Protein 4XDX (pdb70)

Sequence (70 aa):
KEELRRCQCIKKTYSSKPFHPKFIKKEELLRRRVIESGPHCANTEIIVKKLSDGRELLCLDPPKENNWVQRVVVEEKKFLLKKRAENSS

Structure (mmCIF, N/CA/C/O backbone):
data_4XDX
#
_entry.id   4XDX
#
_cell.length_a   40.093
_cell.length_b   40.093
_cell.length_c   89.269
_cell.angle_alpha   90.000
_cell.angle_beta   90.000
_cell.angle_gamma   120.000
#
_symmetry.space_group_name_H-M   'P 31 2 1'
#
loop_
_entity.id
_entity.type
_entity.pdbx_description
1 polymer Interleukin-8
2 water water
#
loop_
_atom_site.group_PDB
_atom_site.id
_atom_site.type_symbol
_atom_site.label_atom_id
_atom_site.label_alt_id
_atom_site.label_comp_id
_atom_site.label_asym_id
_atom_site.label_entity_id
_atom_site.label_seq_id
_atom_site.pdbx_PDB_ins_code
_atom_site.Cartn_x
_atom_site.Cartn_y
_atom_site.Cartn_z
_atom_site.occupancy
_atom_site.B_iso_or_equiv
_atom_site.auth_seq_id
_atom_site.auth_comp_id
_atom_site.auth_asym_id
_atom_site.auth_atom_id
_atom_site.pdbx_PDB_model_num
ATOM 1 N N . LYS A 1 1 ? 30.067 0.513 -22.663 1.00 33.85 3 LYS A N 1
ATOM 2 C CA . LYS A 1 1 ? 30.548 -0.867 -22.412 1.00 31.99 3 LYS A CA 1
ATOM 3 C C . LYS A 1 1 ? 29.474 -1.908 -22.735 1.00 25.94 3 LYS A C 1
ATOM 4 O O . LYS A 1 1 ? 28.349 -1.852 -22.250 1.00 27.20 3 LYS A O 1
ATOM 6 N N . GLU A 1 2 ? 29.834 -2.831 -23.586 1.00 21.45 4 GLU A N 1
ATOM 7 C CA A GLU A 1 2 ? 28.886 -3.835 -24.110 0.62 16.40 4 GLU A CA 1
ATOM 8 C CA B GLU A 1 2 ? 28.897 -3.819 -24.089 0.38 18.40 4 GLU A CA 1
ATOM 9 C C . GLU A 1 2 ? 29.259 -5.196 -23.546 1.00 13.45 4 GLU A C 1
ATOM 10 O O . GLU A 1 2 ? 30.355 -5.673 -23.794 1.00 15.85 4 GLU A O 1
ATOM 32 N N . LEU A 1 3 ? 28.311 -5.823 -22.825 1.00 12.94 5 LEU A N 1
ATOM 33 C CA . LEU A 1 3 ? 28.554 -7.039 -22.077 1.00 11.13 5 LEU A CA 1
ATOM 34 C C . LEU A 1 3 ? 27.658 -8.143 -22.506 1.00 10.18 5 LEU A C 1
ATOM 35 O O . LEU A 1 3 ? 26.455 -7.948 -22.723 1.00 12.08 5 LEU A O 1
ATOM 51 N N . ARG A 1 4 ? 28.180 -9.374 -22.529 1.00 10.20 6 ARG A N 1
ATOM 52 C CA A ARG A 1 4 ? 27.383 -10.579 -22.618 0.46 8.93 6 ARG A CA 1
ATOM 53 C CA B ARG A 1 4 ? 27.357 -10.538 -22.649 0.54 10.20 6 ARG A CA 1
ATOM 54 C C . ARG A 1 4 ? 26.448 -10.655 -21.407 1.00 9.52 6 ARG A C 1
ATOM 55 O O . ARG A 1 4 ? 26.594 -9.934 -20.439 1.00 12.18 6 ARG A O 1
ATOM 96 N N . CYS A 1 5 ? 25.538 -11.615 -21.456 1.00 9.07 7 CYS A N 1
ATOM 97 C CA . CYS A 1 5 ? 24.590 -11.841 -20.349 1.00 8.85 7 CYS A CA 1
ATOM 98 C C . CYS A 1 5 ? 25.322 -11.711 -19.017 1.00 9.16 7 CYS A C 1
ATOM 99 O O . CYS A 1 5 ? 26.333 -12.405 -18.806 1.00 11.62 7 CYS A O 1
ATOM 106 N N . GLN A 1 6 ? 24.769 -10.915 -18.125 1.00 9.03 8 GLN A N 1
ATOM 107 C CA . GLN A 1 6 ? 25.364 -10.609 -16.836 1.00 10.29 8 GLN A CA 1
ATOM 108 C C . GLN A 1 6 ? 24.852 -11.494 -15.708 1.00 10.09 8 GLN A C 1
ATOM 109 O O . GLN A 1 6 ? 25.423 -11.473 -14.619 1.00 13.30 8 GLN A O 1
ATOM 123 N N . CYS A 1 7 ? 23.784 -12.241 -15.942 1.00 8.95 9 CYS A N 1
ATOM 124 C CA . CYS A 1 7 ? 23.148 -13.023 -14.908 1.00 9.84 9 CYS A CA 1
ATOM 125 C C . CYS A 1 7 ? 23.515 -14.496 -15.065 1.00 11.18 9 CYS A C 1
ATOM 126 O O . CYS A 1 7 ? 23.396 -15.059 -16.142 1.00 18.65 9 CYS A O 1
ATOM 133 N N . ILE A 1 8 ? 23.893 -15.130 -13.996 1.00 13.05 10 ILE A N 1
ATOM 134 C CA . ILE A 1 8 ? 24.117 -16.544 -13.919 1.00 15.38 10 ILE A CA 1
ATOM 135 C C . ILE A 1 8 ? 22.864 -17.291 -13.572 1.00 13.02 10 ILE A C 1
ATOM 136 O O . ILE A 1 8 ? 22.713 -18.401 -14.023 1.00 15.81 10 ILE A O 1
ATOM 152 N N . LYS A 1 9 ? 22.007 -16.692 -12.764 1.00 11.60 11 LYS A N 1
ATOM 153 C CA A LYS A 1 9 ? 20.759 -17.289 -12.317 0.21 12.70 11 LYS A CA 1
ATOM 154 C CA B LYS A 1 9 ? 20.782 -17.285 -12.274 0.79 12.29 11 LYS A CA 1
ATOM 155 C C . LYS A 1 9 ? 19.833 -16.158 -11.835 1.00 10.00 11 LYS A C 1
ATOM 156 O O . LYS A 1 9 ? 20.304 -15.032 -11.660 1.00 10.41 11 LYS A O 1
ATOM 193 N N . THR A 1 10 ? 18.568 -16.478 -11.668 1.00 10.44 12 THR A N 1
ATOM 194 C CA . THR A 1 10 ? 17.611 -15.552 -11.104 1.00 9.07 12 THR A CA 1
ATOM 195 C C . THR A 1 10 ? 17.163 -16.009 -9.741 1.00 9.32 12 THR A C 1
ATOM 196 O O . THR A 1 10 ? 17.189 -17.191 -9.427 1.00 12.98 12 THR A O 1
ATOM 207 N N . TYR A 1 11 ? 16.750 -15.056 -8.927 1.00 8.96 13 TYR A N 1
ATOM 208 C CA . TYR A 1 11 ? 16.294 -15.303 -7.576 1.00 8.32 13 TYR A CA 1
ATOM 209 C C . TYR A 1 11 ? 14.813 -15.611 -7.569 1.00 8.54 13 TYR A C 1
ATOM 210 O O . TYR A 1 11 ? 14.009 -14.825 -8.067 1.00 9.56 13 TYR A O 1
ATOM 228 N N . SER A 1 12 ? 14.433 -16.741 -6.960 1.00 10.04 14 SER A N 1
ATOM 229 C CA A SER A 1 12 ? 13.112 -17.286 -7.209 0.70 12.46 14 SER A CA 1
ATOM 230 C CA B SER A 1 12 ? 13.134 -17.327 -7.180 0.30 12.46 14 SER A CA 1
ATOM 231 C C . SER A 1 12 ? 12.075 -17.009 -6.147 1.00 10.95 14 SER A C 1
ATOM 232 O O . SER A 1 12 ? 10.943 -17.391 -6.368 1.00 13.51 14 SER A O 1
ATOM 247 N N . LYS A 1 13 ? 12.438 -16.401 -5.009 1.00 9.41 15 LYS A N 1
ATOM 248 C CA . LYS A 1 13 ? 11.453 -16.167 -3.949 1.00 9.18 15 LYS A CA 1
ATOM 249 C C . LYS A 1 13 ? 11.016 -14.709 -3.950 1.00 8.75 15 LYS A C 1
ATOM 250 O O . LYS A 1 13 ? 11.866 -13.800 -3.878 1.00 9.38 15 LYS A O 1
ATOM 269 N N . PRO A 1 14 ? 9.708 -14.457 -3.987 1.00 8.28 16 PRO A N 1
ATOM 270 C CA . PRO A 1 14 ? 9.238 -13.086 -3.944 1.00 8.37 16 PRO A CA 1
ATOM 271 C C . PRO A 1 14 ? 9.752 -12.336 -2.731 1.00 8.59 16 PRO A C 1
ATOM 272 O O . PRO A 1 14 ? 9.897 -12.886 -1.648 1.00 9.57 16 PRO A O 1
ATOM 283 N N . PHE A 1 15 ? 9.971 -11.045 -2.908 1.00 8.57 17 PHE A N 1
ATOM 284 C CA . PHE A 1 15 ? 10.361 -10.152 -1.829 1.00 8.63 17 PHE A CA 1
ATOM 285 C C . PHE A 1 15 ? 9.817 -8.768 -2.070 1.00 8.89 17 PHE A C 1
ATOM 286 O O . PHE A 1 15 ? 9.367 -8.444 -3.155 1.00 9.83 17 PHE A O 1
ATOM 303 N N . HIS A 1 16 ? 9.853 -7.961 -1.023 1.00 9.36 18 HIS A N 1
ATOM 304 C CA . HIS A 1 16 ? 9.225 -6.663 -1.040 1.00 9.92 18 HIS A CA 1
ATOM 305 C C . HIS A 1 16 ? 10.094 -5.620 -1.741 1.00 8.46 18 HIS A C 1
ATOM 306 O O . HIS 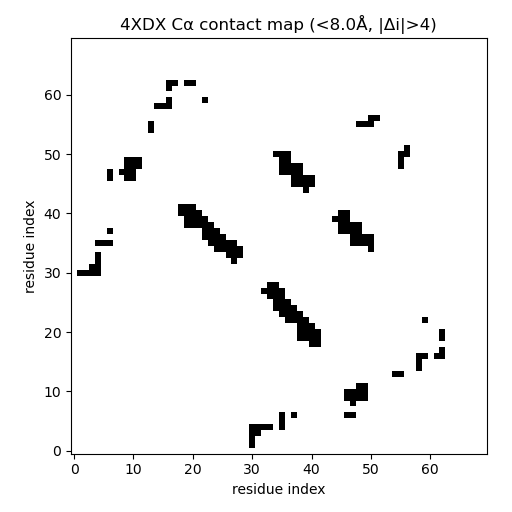A 1 16 ? 11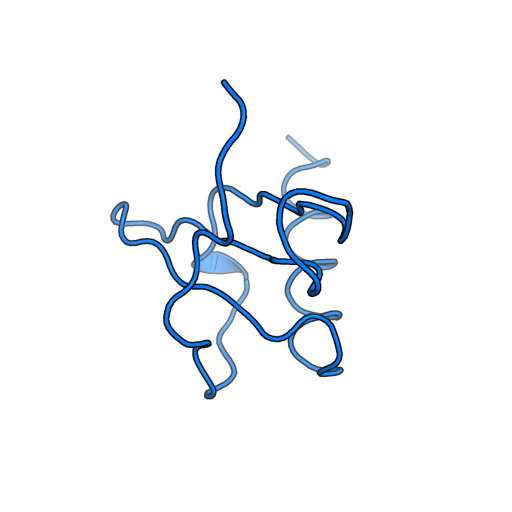.300 -5.584 -1.546 1.00 8.35 18 HIS A O 1
ATOM 320 N N . PRO A 1 17 ? 9.489 -4.721 -2.515 1.00 9.14 19 PRO A N 1
ATOM 321 C CA . PRO A 1 17 ? 10.250 -3.711 -3.228 1.00 9.56 19 PRO A CA 1
ATOM 322 C C . PRO A 1 17 ? 10.979 -2.713 -2.341 1.00 8.23 19 PRO A C 1
ATOM 323 O O . PRO A 1 17 ? 11.872 -2.012 -2.865 1.00 8.31 19 PRO A O 1
ATOM 334 N N . LYS A 1 18 ? 10.678 -2.630 -1.052 1.00 8.12 20 LYS A N 1
ATOM 335 C CA . LYS A 1 18 ? 11.434 -1.765 -0.179 1.00 8.63 20 LYS A CA 1
ATOM 336 C C . LYS A 1 18 ? 12.919 -2.108 -0.177 1.00 7.93 20 LYS A C 1
ATOM 337 O O . LYS A 1 18 ? 13.754 -1.270 0.165 1.00 9.67 20 LYS A O 1
ATOM 356 N N . PHE A 1 19 ? 13.262 -3.345 -0.518 1.00 7.39 21 PHE A N 1
ATOM 357 C CA . PHE A 1 19 ? 14.636 -3.780 -0.500 1.00 7.32 21 PHE A CA 1
ATOM 358 C C . PHE A 1 19 ? 15.414 -3.450 -1.765 1.00 7.35 21 PHE A C 1
ATOM 359 O O . PHE A 1 19 ? 16.603 -3.715 -1.819 1.00 8.79 21 PHE A O 1
ATOM 376 N N . ILE A 1 20 ? 14.750 -2.887 -2.777 1.00 7.38 22 ILE A N 1
ATOM 377 C CA . ILE A 1 20 ? 15.418 -2.501 -4.013 1.00 7.11 22 ILE A CA 1
ATOM 378 C C . ILE A 1 20 ? 15.759 -1.007 -3.934 1.00 7.12 22 ILE A C 1
ATOM 379 O O . ILE A 1 20 ? 14.907 -0.198 -3.603 1.00 8.10 22 ILE A O 1
ATOM 395 N N . LYS A 1 21 ? 17.003 -0.658 -4.312 1.00 6.70 23 LYS A N 1
ATOM 396 C CA A LYS A 1 21 ? 17.365 0.753 -4.423 0.55 7.11 23 LYS A CA 1
ATOM 397 C CA B LYS A 1 21 ? 17.416 0.744 -4.396 0.45 7.22 23 LYS A CA 1
ATOM 398 C C . LYS A 1 21 ? 17.789 1.155 -5.833 1.00 6.68 23 LYS A C 1
ATOM 399 O O . LYS A 1 21 ? 17.894 2.359 -6.104 1.00 7.01 23 LYS A O 1
ATOM 436 N N . GLU A 1 22 ? 18.020 0.203 -6.732 1.00 6.96 24 GLU A N 1
ATOM 437 C CA A GLU A 1 22 ? 18.372 0.509 -8.107 0.76 6.54 24 GLU A CA 1
ATOM 438 C CA B GLU A 1 22 ? 18.382 0.484 -8.125 0.24 8.23 24 GLU A CA 1
ATOM 439 C C . GLU A 1 22 ? 17.931 -0.685 -8.944 1.00 7.15 24 GLU A C 1
ATOM 440 O O . GLU A 1 22 ? 17.950 -1.821 -8.480 1.00 8.74 24 GLU A O 1
ATOM 463 N N . LEU A 1 23 ? 17.563 -0.406 -10.176 1.00 7.01 25 LEU A N 1
ATOM 464 C CA A LEU A 1 23 ? 16.953 -1.302 -11.213 0.72 8.11 25 LEU A CA 1
ATOM 465 C CA B LEU A 1 23 ? 17.544 -1.619 -10.996 0.28 6.06 25 LEU A CA 1
ATOM 466 C C . LEU A 1 23 ? 17.788 -1.136 -12.479 1.00 7.30 25 LEU A C 1
ATOM 467 O O . LEU A 1 23 ? 17.842 0.006 -12.904 1.00 8.29 25 LEU A O 1
ATOM 498 N N . ARG A 1 24 ? 18.179 -2.199 -13.165 1.00 6.55 26 ARG A N 1
ATOM 499 C CA A ARG A 1 24 ? 18.566 -2.090 -14.532 0.48 7.01 26 ARG A CA 1
ATOM 500 C CA B ARG A 1 24 ? 18.640 -2.165 -14.566 0.25 7.86 26 ARG A CA 1
ATOM 501 C CA C ARG A 1 24 ? 18.598 -2.149 -14.552 0.26 7.29 26 ARG A CA 1
ATOM 502 C C . ARG A 1 24 ? 17.812 -3.156 -15.330 1.00 6.88 26 ARG A C 1
ATOM 503 O O . ARG A 1 24 ? 17.704 -4.312 -14.892 1.00 9.17 26 ARG A O 1
ATOM 564 N N . VAL A 1 25 ? 17.304 -2.766 -16.483 1.00 6.34 27 VAL A N 1
ATOM 565 C CA . VAL A 1 25 ? 16.583 -3.641 -17.387 1.00 7.08 27 VAL A CA 1
ATOM 566 C C . VAL A 1 25 ? 17.306 -3.591 -18.722 1.00 6.63 27 VAL A C 1
ATOM 567 O O . VAL A 1 25 ? 17.370 -2.525 -19.351 1.00 7.11 27 VAL A O 1
ATOM 580 N N . ILE A 1 26 ? 17.839 -4.727 -19.151 1.00 7.16 28 ILE A N 1
ATOM 581 C CA . ILE A 1 26 ? 18.664 -4.820 -20.345 1.00 6.58 28 ILE A CA 1
ATOM 582 C C . ILE A 1 26 ? 17.896 -5.678 -21.336 1.00 6.12 28 ILE A C 1
ATOM 583 O O . ILE A 1 26 ? 17.790 -6.896 -21.146 1.00 6.41 28 ILE A O 1
ATOM 599 N N . GLU A 1 27 ? 17.296 -5.089 -22.372 1.00 6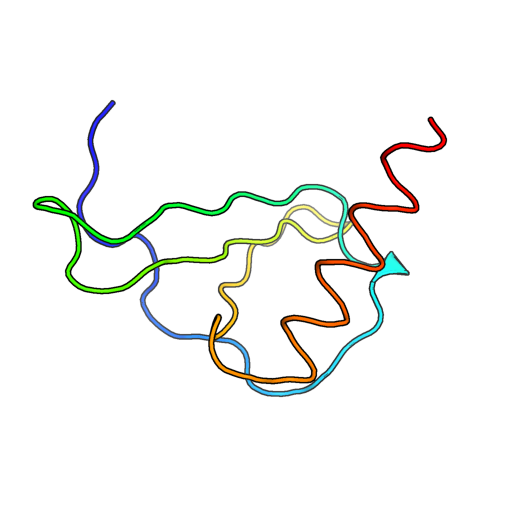.16 29 GLU A N 1
ATOM 600 C CA . GLU A 1 27 ? 16.546 -5.900 -23.320 1.00 6.31 29 GLU A CA 1
ATOM 601 C C . GLU A 1 27 ? 17.461 -6.894 -24.003 1.00 6.26 29 GLU A C 1
ATOM 602 O O . GLU A 1 27 ? 18.642 -6.622 -24.249 1.00 6.32 29 GLU A O 1
ATOM 614 N N . SER A 1 28 ? 16.917 -8.044 -24.361 1.00 6.62 30 SER A N 1
ATOM 615 C CA . SER A 1 28 ? 17.583 -9.016 -25.207 1.00 6.91 30 SER A CA 1
ATOM 616 C C . SER A 1 28 ? 18.121 -8.331 -26.481 1.00 6.92 30 SER A C 1
ATOM 617 O O . SER A 1 28 ? 17.587 -7.329 -26.960 1.00 7.32 30 SER A O 1
ATOM 625 N N . GLY A 1 29 ? 19.132 -8.957 -27.044 1.00 7.18 31 GLY A N 1
ATOM 626 C CA . GLY A 1 29 ? 19.740 -8.466 -28.267 1.00 7.62 31 GLY A CA 1
ATOM 627 C C . GLY A 1 29 ? 20.949 -9.305 -28.597 1.00 7.60 31 GLY A C 1
ATOM 628 O O . GLY A 1 29 ? 21.113 -10.415 -28.047 1.00 7.61 31 GLY A O 1
ATOM 632 N N . PRO A 1 30 ? 21.825 -8.818 -29.459 1.00 7.93 32 PRO A N 1
ATOM 633 C CA . PRO A 1 30 ? 22.973 -9.620 -29.872 1.00 8.50 32 PRO A CA 1
ATOM 634 C C . PRO A 1 30 ? 23.872 -10.035 -28.721 1.00 8.08 32 PRO A C 1
ATOM 635 O O . PRO A 1 30 ? 24.500 -11.101 -28.779 1.00 9.04 32 PRO A O 1
ATOM 646 N N . HIS A 1 31 ? 23.942 -9.228 -27.674 1.00 7.54 33 HIS A N 1
ATOM 647 C CA . HIS A 1 31 ? 24.735 -9.468 -26.488 1.00 7.74 33 HIS A CA 1
ATOM 648 C C . HIS A 1 31 ? 24.210 -10.584 -25.608 1.00 7.32 33 HIS A C 1
ATOM 649 O O . HIS A 1 31 ? 24.981 -11.182 -24.840 1.00 8.15 33 HIS A O 1
ATOM 663 N N . CYS A 1 32 ? 22.898 -10.851 -25.625 1.00 6.92 34 CYS A N 1
ATOM 664 C CA . CYS A 1 32 ? 22.276 -11.784 -24.686 1.00 7.46 34 CYS A CA 1
ATOM 665 C C . CYS A 1 32 ? 20.905 -12.109 -25.199 1.00 7.22 34 CYS A C 1
ATOM 666 O O . CYS A 1 32 ? 20.073 -11.223 -25.422 1.00 7.70 34 CYS A O 1
ATOM 673 N N . ALA A 1 3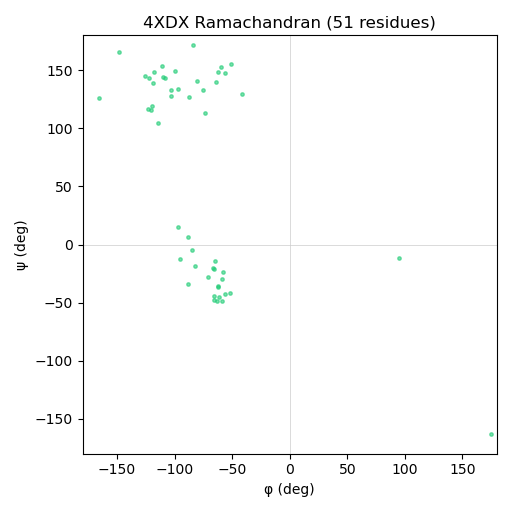3 ? 20.609 -13.418 -25.345 1.00 8.10 35 ALA A N 1
ATOM 674 C CA . ALA A 1 33 ? 19.342 -13.844 -25.884 1.00 9.38 35 ALA A CA 1
ATOM 675 C C . ALA A 1 33 ? 18.137 -13.519 -24.983 1.00 9.31 35 ALA A C 1
ATOM 676 O O . ALA A 1 33 ? 17.026 -13.538 -25.459 1.00 12.21 35 ALA A O 1
ATOM 683 N N . ASN A 1 34 ? 18.383 -13.283 -23.697 1.00 8.88 36 ASN A N 1
ATOM 684 C CA . ASN A 1 34 ? 17.364 -13.003 -22.725 1.00 10.49 36 ASN A CA 1
ATOM 685 C C . ASN A 1 34 ? 17.422 -11.560 -22.273 1.00 7.39 36 ASN A C 1
ATOM 686 O O . ASN A 1 34 ? 18.507 -11.045 -22.069 1.00 8.05 36 ASN A O 1
ATOM 697 N N . THR A 1 35 ? 16.263 -10.969 -22.027 1.00 7.37 37 THR A N 1
ATOM 698 C CA . THR A 1 35 ? 16.196 -9.756 -21.236 1.00 6.74 37 THR A CA 1
ATOM 699 C C . THR A 1 35 ? 16.655 -10.073 -19.829 1.00 6.43 37 THR A C 1
ATOM 700 O O . THR A 1 35 ? 16.338 -11.133 -19.281 1.00 7.94 37 THR A O 1
ATOM 711 N N . GLU A 1 36 ? 17.426 -9.167 -19.235 1.00 6.67 38 GLU A N 1
ATOM 712 C CA . GLU A 1 36 ? 17.903 -9.286 -17.867 1.00 6.65 38 GLU A CA 1
ATOM 713 C C . GLU A 1 36 ? 17.376 -8.132 -17.038 1.00 6.88 38 GLU A C 1
ATOM 714 O O . GLU A 1 36 ? 17.351 -6.986 -17.501 1.00 7.51 38 GLU A O 1
ATOM 726 N N . ILE A 1 37 ? 16.971 -8.457 -15.823 1.00 7.19 39 ILE A N 1
ATOM 727 C CA . ILE A 1 37 ? 16.558 -7.479 -14.803 1.00 7.58 39 ILE A CA 1
ATOM 728 C C . ILE A 1 37 ? 17.462 -7.661 -13.627 1.00 8.21 39 ILE A C 1
ATOM 729 O O . ILE A 1 37 ? 17.476 -8.746 -13.011 1.00 9.19 39 ILE A O 1
ATOM 745 N N . ILE A 1 38 ? 18.251 -6.651 -13.325 1.00 8.62 40 ILE A N 1
ATOM 746 C CA . ILE A 1 38 ? 19.212 -6.717 -12.271 1.00 8.44 40 ILE A CA 1
ATOM 747 C C . ILE A 1 38 ? 18.893 -5.660 -11.249 1.00 8.56 40 ILE A C 1
ATOM 748 O O . ILE A 1 38 ? 18.851 -4.469 -11.581 1.00 8.97 40 ILE A O 1
ATOM 764 N N . VAL A 1 39 ? 18.624 -6.073 -10.034 1.00 9.66 41 VAL A N 1
ATOM 765 C CA . VAL A 1 39 ? 18.266 -5.172 -8.940 1.00 9.86 41 VAL A CA 1
ATOM 766 C C . VAL A 1 39 ? 19.432 -5.111 -7.948 1.00 10.40 41 VAL A C 1
ATOM 767 O O . VAL A 1 39 ? 20.124 -6.090 -7.668 1.00 11.50 41 VAL A O 1
ATOM 780 N N . LYS A 1 40 ? 19.638 -3.907 -7.394 1.00 10.69 42 LYS A N 1
ATOM 781 C CA A LYS A 1 40 ? 20.555 -3.675 -6.303 0.69 8.97 42 LYS A CA 1
ATOM 782 C CA B LYS A 1 40 ? 20.599 -3.631 -6.312 0.31 9.17 42 LYS A CA 1
ATOM 783 C C . LYS A 1 40 ? 19.771 -3.505 -5.033 1.00 7.60 42 LYS A C 1
ATOM 784 O O . LYS A 1 40 ? 18.843 -2.706 -4.974 1.00 8.82 42 LYS A O 1
ATOM 821 N N . LEU A 1 41 ? 20.124 -4.310 -4.032 1.00 7.37 43 LEU A N 1
ATOM 822 C CA . LEU A 1 41 ? 19.460 -4.338 -2.760 1.00 7.78 43 LEU A CA 1
ATOM 823 C C . LEU A 1 41 ? 20.005 -3.255 -1.844 1.00 8.58 43 LEU A C 1
ATOM 824 O O . LEU A 1 41 ? 21.007 -2.615 -2.123 1.00 8.16 43 LEU A O 1
ATOM 840 N N . SER A 1 42 ? 19.342 -3.068 -0.703 1.00 13.00 44 SER A N 1
ATOM 841 C CA . SER A 1 42 ? 19.736 -2.018 0.227 1.00 14.03 44 SER A CA 1
ATOM 842 C C . SER A 1 42 ? 21.158 -2.042 0.574 1.00 13.54 44 SER A C 1
ATOM 843 O O . SER A 1 42 ? 21.797 -0.966 0.740 1.00 14.47 44 SER A O 1
ATOM 851 N N . ASP A 1 43 ? 21.689 -3.223 0.791 1.00 14.63 45 ASP A N 1
ATOM 852 C CA . ASP A 1 43 ? 23.091 -3.343 1.206 1.00 17.63 45 ASP A CA 1
ATOM 853 C C . ASP A 1 43 ? 24.120 -3.427 0.073 1.00 15.09 45 ASP A C 1
ATOM 854 O O . ASP A 1 43 ? 25.331 -3.662 0.278 1.00 19.12 45 ASP A O 1
ATOM 863 N N . GLY A 1 44 ? 23.656 -3.244 -1.167 1.00 11.57 46 GLY A N 1
ATOM 864 C CA . GLY A 1 44 ? 24.518 -3.251 -2.332 1.00 12.25 46 GLY A CA 1
ATOM 865 C C . GLY A 1 44 ? 24.639 -4.573 -3.077 1.00 11.78 46 GLY A C 1
ATOM 866 O O . GLY A 1 44 ? 25.187 -4.598 -4.183 1.00 14.11 46 GLY A O 1
ATOM 870 N N . ARG A 1 45 ? 24.156 -5.666 -2.490 1.00 9.93 47 ARG A N 1
ATOM 871 C CA . ARG A 1 45 ? 24.110 -6.918 -3.256 1.00 9.89 47 ARG A CA 1
ATOM 872 C C . ARG A 1 45 ? 23.246 -6.729 -4.494 1.00 8.83 47 ARG A C 1
ATOM 873 O O . ARG A 1 45 ? 22.322 -5.949 -4.468 1.00 10.13 47 ARG A O 1
ATOM 894 N N . GLU A 1 46 ? 23.520 -7.499 -5.535 1.00 10.74 48 GLU A N 1
ATOM 895 C CA . GLU A 1 46 ? 22.690 -7.524 -6.725 1.00 10.83 48 GLU A CA 1
ATOM 896 C C . GLU A 1 46 ? 22.106 -8.907 -6.924 1.00 10.82 48 GLU A C 1
ATOM 897 O O . GLU A 1 46 ? 22.727 -9.927 -6.592 1.00 13.43 48 GLU A O 1
ATOM 909 N N . LEU A 1 47 ? 20.917 -8.942 -7.501 1.00 9.83 49 LEU A N 1
ATOM 910 C CA A LEU A 1 47 ? 20.123 -10.141 -7.852 0.60 9.84 49 LEU A CA 1
ATOM 911 C CA B LEU A 1 47 ? 20.485 -10.196 -7.977 0.40 10.60 49 LEU A CA 1
ATOM 912 C C . LEU A 1 47 ? 19.652 -9.951 -9.239 1.00 9.43 49 LEU A C 1
ATOM 913 O O . LEU A 1 47 ? 19.248 -8.827 -9.583 1.00 12.61 49 LEU A O 1
ATOM 944 N N . CYS A 1 48 ? 19.518 -11.015 -10.005 1.00 7.49 50 CYS A N 1
ATOM 945 C CA . CYS A 1 48 ? 18.714 -10.985 -11.214 1.00 7.55 50 CYS A CA 1
ATOM 946 C C . CYS A 1 48 ? 17.353 -11.587 -10.978 1.00 7.20 50 CYS A C 1
ATOM 947 O O . CYS A 1 48 ? 17.212 -12.519 -10.157 1.00 8.11 50 CYS A O 1
ATOM 954 N N . LEU A 1 49 ? 16.352 -11.104 -11.700 1.00 7.45 51 LEU A N 1
ATOM 955 C CA . LEU A 1 49 ? 14.988 -11.524 -11.580 1.00 7.55 51 LEU A CA 1
ATOM 956 C C . LEU A 1 49 ? 14.444 -11.965 -12.935 1.00 8.05 51 LEU A C 1
ATOM 957 O O . LEU A 1 49 ? 14.792 -11.362 -13.964 1.00 8.84 51 LEU A O 1
ATOM 973 N N . ASP A 1 50 ? 13.590 -12.971 -12.952 1.00 8.33 52 ASP A N 1
ATOM 974 C CA . ASP A 1 50 ? 13.017 -13.469 -14.201 1.00 8.79 52 ASP A CA 1
ATOM 975 C C . ASP A 1 50 ? 11.981 -12.482 -14.708 1.00 8.81 52 ASP A C 1
ATOM 976 O O . ASP A 1 50 ? 10.936 -12.311 -14.086 1.00 8.62 52 ASP A O 1
ATOM 985 N N . PRO A 1 51 ? 12.222 -11.809 -15.855 1.00 8.91 53 PRO A N 1
ATOM 986 C CA A PRO A 1 51 ? 11.292 -10.797 -16.368 0.52 8.60 53 PRO A CA 1
ATOM 987 C CA B PRO A 1 51 ? 11.271 -10.796 -16.311 0.48 9.11 53 PRO A CA 1
ATOM 988 C C . PRO A 1 51 ? 9.915 -11.327 -16.659 1.00 9.57 53 PRO A C 1
ATOM 989 O O . PRO A 1 51 ? 8.993 -10.504 -16.773 1.00 10.27 53 PRO A O 1
ATOM 1010 N N . LYS A 1 52 ? 9.767 -12.631 -16.851 1.00 10.10 54 LYS A N 1
ATOM 1011 C CA . LYS A 1 52 ? 8.481 -13.211 -17.221 1.00 11.34 54 LYS A CA 1
ATOM 1012 C C . LYS A 1 52 ? 7.562 -13.436 -16.038 1.00 10.31 54 LYS A C 1
ATOM 1013 O O . LYS A 1 52 ? 6.388 -13.681 -16.223 1.00 12.01 54 LYS A O 1
ATOM 1032 N N . 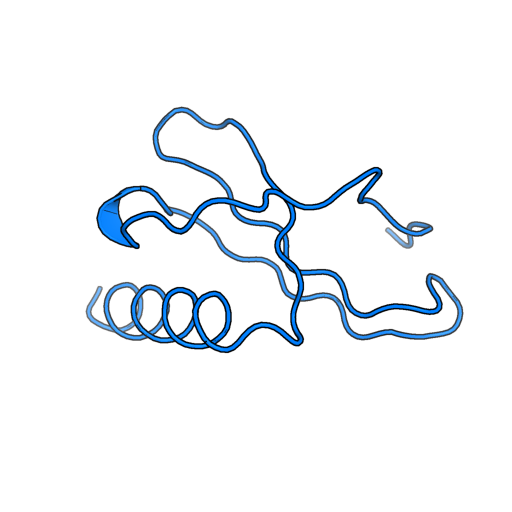GLU A 1 53 ? 8.103 -13.461 -14.804 1.00 9.79 55 GLU A N 1
ATOM 1033 C CA . GLU A 1 53 ? 7.297 -13.777 -13.637 1.00 10.01 55 GLU A CA 1
ATOM 1034 C C . GLU A 1 53 ? 6.414 -12.619 -13.240 1.00 9.01 55 GLU A C 1
ATOM 1035 O O . GLU A 1 53 ? 6.892 -11.482 -13.120 1.00 9.38 55 GLU A O 1
ATOM 1047 N N . ASN A 1 54 ? 5.136 -12.887 -12.980 1.00 9.80 56 ASN A N 1
ATOM 1048 C CA A ASN A 1 54 ? 4.239 -11.829 -12.552 0.84 10.89 56 ASN A CA 1
ATOM 1049 C CA B ASN A 1 54 ? 4.219 -11.852 -12.534 0.16 10.61 56 ASN A CA 1
ATOM 1050 C C . ASN A 1 54 ? 4.742 -11.117 -11.310 1.00 9.41 56 ASN A C 1
ATOM 1051 O O . ASN A 1 54 ? 4.671 -9.882 -11.234 1.00 9.77 56 ASN A O 1
ATOM 1072 N N . TRP A 1 55 ? 5.227 -11.852 -10.305 1.00 9.25 57 TRP A N 1
ATOM 1073 C CA . TRP A 1 55 ? 5.639 -11.164 -9.086 1.00 9.07 57 TRP A CA 1
ATOM 1074 C C . TRP A 1 55 ? 6.789 -10.199 -9.352 1.00 8.43 57 TRP A C 1
ATOM 1075 O O . TRP A 1 55 ? 6.877 -9.144 -8.724 1.00 8.90 57 TRP A O 1
ATOM 1096 N N . VAL A 1 56 ? 7.674 -10.578 -10.258 1.00 8.05 58 VAL A N 1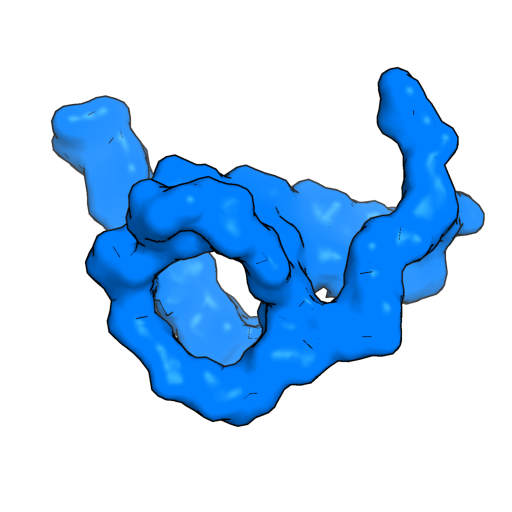
ATOM 1097 C CA . VAL A 1 56 ? 8.807 -9.738 -10.626 1.00 7.94 58 VAL A CA 1
ATOM 1098 C C . VAL A 1 56 ? 8.323 -8.485 -11.294 1.00 8.02 58 VAL A C 1
ATOM 1099 O O . VAL A 1 56 ? 8.753 -7.369 -10.999 1.00 8.40 58 VAL A O 1
ATOM 1112 N N . GLN A 1 57 ? 7.410 -8.642 -12.255 1.00 8.43 59 GLN A N 1
ATOM 1113 C CA . GLN A 1 57 ? 6.858 -7.491 -12.943 1.00 9.08 59 GLN A CA 1
ATOM 1114 C C . GLN A 1 57 ? 6.243 -6.517 -11.957 1.00 9.18 59 GLN A C 1
ATOM 1115 O O . GLN A 1 57 ? 6.414 -5.303 -12.055 1.00 10.00 59 GLN A O 1
ATOM 1129 N N . ARG A 1 58 ? 5.520 -7.059 -10.989 1.00 9.54 60 ARG A N 1
ATOM 1130 C CA . ARG A 1 58 ? 4.869 -6.237 -9.978 1.00 10.31 60 ARG A CA 1
ATOM 1131 C C . ARG A 1 58 ? 5.887 -5.512 -9.073 1.00 9.96 60 ARG A C 1
ATOM 1132 O O . ARG A 1 58 ? 5.705 -4.338 -8.759 1.00 10.16 60 ARG A O 1
ATOM 1153 N N . VAL A 1 59 ? 6.914 -6.230 -8.627 1.00 9.07 61 VAL A N 1
ATOM 1154 C CA A VAL A 1 59 ? 7.874 -5.620 -7.719 0.46 8.84 61 VAL A CA 1
ATOM 1155 C CA B VAL A 1 59 ? 7.881 -5.639 -7.736 0.54 9.56 61 VAL A CA 1
ATOM 1156 C C . VAL A 1 59 ? 8.649 -4.524 -8.441 1.00 8.52 61 VAL A C 1
ATOM 1157 O O . VAL A 1 59 ? 8.921 -3.462 -7.852 1.00 9.11 61 VAL A O 1
ATOM 1182 N N . VAL A 1 60 ? 9.004 -4.763 -9.697 1.00 8.33 62 VAL A N 1
ATOM 1183 C CA . VAL A 1 60 ? 9.704 -3.738 -10.483 1.00 8.76 62 VAL A CA 1
ATOM 1184 C C . VAL A 1 60 ? 8.847 -2.485 -10.643 1.00 8.53 62 VAL A C 1
ATOM 1185 O O . VAL A 1 60 ? 9.316 -1.368 -10.478 1.00 8.70 62 VAL A O 1
ATOM 1198 N N . GLU A 1 61 ? 7.569 -2.685 -10.959 1.00 8.79 63 GLU A N 1
ATOM 1199 C CA A GLU A 1 61 ? 6.699 -1.579 -11.117 0.57 8.62 63 GLU A CA 1
ATOM 1200 C CA B GLU A 1 61 ? 6.613 -1.568 -11.082 0.43 10.37 63 GLU A CA 1
ATOM 1201 C C . GLU A 1 61 ? 6.510 -0.802 -9.799 1.00 8.71 63 GLU A C 1
ATOM 1202 O O . GLU A 1 61 ? 6.487 0.445 -9.801 1.00 9.19 63 GLU A O 1
ATOM 1225 N N . LYS A 1 62 ? 6.406 -1.495 -8.664 1.00 8.41 64 LYS A N 1
ATOM 1226 C CA A LYS A 1 62 ? 6.263 -0.813 -7.401 0.45 8.96 64 LYS A CA 1
ATOM 1227 C CA B LYS A 1 62 ? 6.259 -0.814 -7.390 0.55 7.83 64 LYS A CA 1
ATOM 1228 C C . LYS A 1 62 ? 7.524 -0.027 -7.060 1.00 7.56 64 LYS A C 1
ATOM 1229 O O . LYS A 1 62 ? 7.432 1.114 -6.566 1.00 8.42 64 LYS A O 1
ATOM 1266 N N . PHE A 1 63 ? 8.689 -0.590 -7.309 1.00 7.50 65 PHE A N 1
ATOM 1267 C CA . PHE A 1 63 ? 9.927 0.150 -7.120 1.00 7.41 65 PHE A CA 1
ATOM 1268 C C . PHE A 1 63 ? 9.944 1.409 -7.994 1.00 7.53 65 PHE A C 1
ATOM 1269 O O . PHE A 1 63 ? 10.295 2.494 -7.526 1.00 7.66 65 PHE A O 1
ATOM 1286 N N . LEU A 1 64 ? 9.608 1.246 -9.269 1.00 7.92 66 LEU A N 1
ATOM 1287 C CA A LEU A 1 64 ? 9.654 2.367 -10.182 0.57 8.54 66 LEU A CA 1
ATOM 1288 C CA B LEU A 1 64 ? 9.611 2.398 -10.183 0.43 8.87 66 LEU A CA 1
ATOM 1289 C C . LEU A 1 64 ? 8.738 3.500 -9.679 1.00 8.80 66 LEU A C 1
ATOM 1290 O O . LEU A 1 64 ? 9.109 4.676 -9.692 1.00 9.60 66 LEU A O 1
ATOM 1321 N N . LYS A 1 65 ? 7.517 3.154 -9.289 1.00 8.81 67 LYS A N 1
ATOM 1322 C CA A LYS A 1 65 ? 6.601 4.177 -8.834 0.52 10.21 67 LYS A CA 1
ATOM 1323 C CA B LYS A 1 65 ? 6.580 4.168 -8.820 0.48 10.84 67 LYS A CA 1
ATOM 1324 C C . LYS A 1 65 ? 7.139 4.879 -7.594 1.00 9.44 67 LYS A C 1
ATOM 1325 O O . LYS A 1 65 ? 7.039 6.111 -7.484 1.00 10.83 67 LYS A O 1
ATOM 1362 N N . ARG A 1 66 ? 7.726 4.135 -6.656 1.00 8.37 68 ARG A N 1
ATOM 1363 C CA . ARG A 1 66 ? 8.289 4.774 -5.480 1.00 8.36 68 ARG A CA 1
ATOM 1364 C C . ARG A 1 66 ? 9.423 5.695 -5.864 1.00 8.28 68 ARG A C 1
ATOM 1365 O O . ARG A 1 66 ? 9.513 6.853 -5.407 1.00 9.25 68 ARG A O 1
ATOM 1386 N N . ALA A 1 67 ? 10.352 5.210 -6.680 1.00 7.58 69 ALA A N 1
ATOM 1387 C CA . ALA A 1 67 ? 11.524 5.985 -7.045 1.00 7.92 69 ALA A CA 1
ATOM 1388 C C . ALA A 1 67 ? 11.141 7.253 -7.799 1.00 8.01 69 ALA A C 1
ATOM 1389 O O . ALA A 1 67 ? 11.783 8.296 -7.634 1.00 8.68 69 ALA A O 1
ATOM 1396 N N . GLU A 1 68 ? 10.118 7.177 -8.623 1.00 9.20 70 GLU A N 1
ATOM 1397 C CA . GLU A 1 68 ? 9.632 8.331 -9.393 1.00 12.85 70 GLU A CA 1
ATOM 1398 C C . GLU A 1 68 ? 9.057 9.398 -8.495 1.00 15.35 70 GLU A C 1
ATOM 1399 O O . GLU A 1 68 ? 8.987 10.542 -8.912 1.00 20.78 70 GLU A 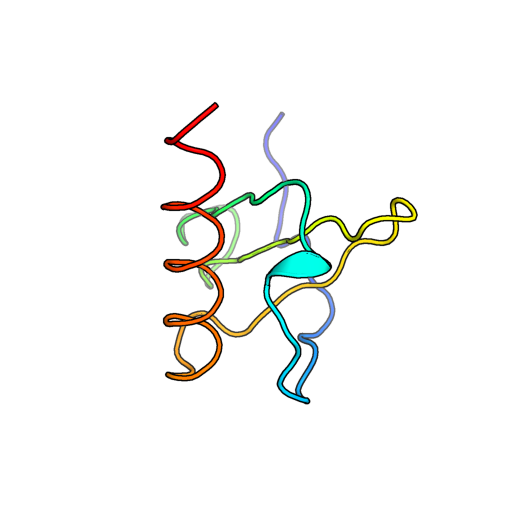O 1
ATOM 1411 N N . ASN A 1 69 ? 8.659 9.052 -7.283 1.00 15.99 71 ASN A N 1
ATOM 1412 C CA . ASN A 1 69 ? 8.087 10.022 -6.381 1.00 21.50 71 ASN A CA 1
ATOM 1413 C C . ASN A 1 69 ? 9.152 10.587 -5.377 1.00 23.08 71 ASN A C 1
ATOM 1414 O O . ASN A 1 69 ? 8.793 11.404 -4.518 1.00 28.35 71 ASN A O 1
ATOM 1425 N N . SER A 1 70 ? 10.461 10.377 -5.664 1.00 22.22 72 SER A N 1
ATOM 1426 C CA A SER A 1 70 ? 11.635 11.306 -5.334 0.70 22.44 72 SER A CA 1
ATOM 1427 C CA B SER A 1 70 ? 11.429 11.955 -3.697 0.25 26.50 72 SER A CA 1
ATOM 1428 C C . SER A 1 70 ? 12.716 11.568 -6.442 1.00 26.44 72 SER A C 1
ATOM 1429 O O . SER A 1 70 ? 12.422 11.488 -7.670 1.00 26.34 72 SER A O 1
#

B-factor: mean 15.21, std 8.44, range [6.06, 55.08]

Solvent-accessible surface area: 5329 Å² total; per-residue (Å²): 122,169,98,198,48,68,29,162,161,66,97,89,141,93,44,92,10,122,100,2,114,91,45,115,82,31,135,51,29,151,55,5,94,95,38,13,12,15,0,56,12,66,102,38,152,103,45,16,1,50,31,172,83,89,47,1,94,160,8,21,83,122,17,66,101,111,41,90,131,138

CATH classification: 2.40.50.40

Secondary structure (DSSP, 8-state):
---S---S----S---GGGEEEEEEE--BTTBSS-EEEEEETTS-EEEE-TT-HHHHHHHHHHHHHHHT-

Organism: Homo sapiens (NCBI: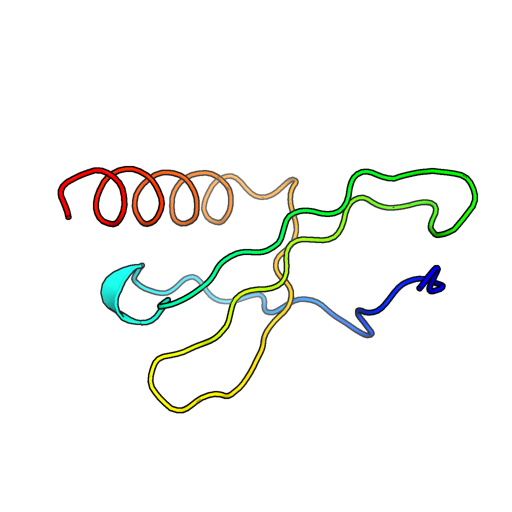txid9606)

InterPro domains:
  IPR001089 CXC chemokine [PR00437] (33-41)
  IPR001089 CXC chemokine [PR00437] (49-70)
  IPR001089 CXC chemokine [PR00437] (71-89)
  IPR001811 Chemokine interleukin-8-like domain [PF00048] (33-91)
  IPR001811 Chemokine interleukin-8-like domain [SM00199] (31-92)
  IPR018048 CXC chemokine, conserved site [PS00471] (34-79)
  IPR033899 CXC Chemokine domain [cd00273] (31-94)
  IPR036048 Chemokine interleukin-8-like superfamily [SSF54117] (19-95)
  IPR039809 Chemokine beta/gamma/delta [PTHR12015] (6-95)

Nearest PDB structures (foldseek):
  1qe6-assembly1_B  TM=9.781E-01  e=9.386E-12  Homo sapiens
  1qe6-assembly3_C  TM=9.885E-01  e=1.757E-11  Homo sapiens
  1icw-assembly1_B  TM=9.567E-01  e=3.730E-11  Homo sapiens
  6wzm-assembly1_E  TM=9.364E-01  e=2.449E-10  Homo sapiens
  1ikm-assembly1_A  TM=8.516E-01  e=7.918E-11  Homo sapiens

Radius of gyration: 12.05 Å; Cα contacts (8 Å, |Δi|>4): 118; chains: 1; bounding box: 26×29×31 Å

GO terms:
  GO:0031640 killing of cells of another organism (P, IDA)
  GO:0061844 antimicrobial humoral immune response mediated by antimicrobial peptide (P, IDA)
  GO:0045766 positive regulation of angiogenesis (P, IDA)
  GO:0010628 positive regulation of gene expression (P, IDA)
  GO:0010629 negative regulation of gene expression (P, IDA)
  GO:0060354 negative regulation of cell adhesion molecule production (P, IDA)
  GO:0048566 embryonic digestive tract development (P, IEP)
  GO:0008201 heparin binding (F, IDA)
  GO:0034976 response to endoplasmic reticulum stress (P, IDA)
  GO:0030593 neutrophil chemotaxis (P, IDA)
  GO:0008009 chemokine activity (F, TAS)
  GO:0006935 chemotaxis (P, TAS)
  GO:0005576 extracellular region (C, TAS)
  GO:0006954 inflammatory response (P, TAS)
  GO:0007165 signal transduction (P, TAS)
  GO:0007186 G protein-coupled receptor signaling pathway (P, TAS)
  GO:0008285 negative regulation of cell population proliferation (P, TAS)
  GO:0016020 membrane (C, IDA)
  GO:0045236 CXCR chemokine receptor binding (F, IDA)
  GO:2000535 regulation of entry of bacterium into host cell (P, IMP)

Foldseek 3Di:
DQAADPAPDADDDFDALVQFDDWDWACADPRYNHIWIWTQGPVGDIGIHHCVDPSVVVSVVVNVVVVVPD